Protein AF-A0AAV0LC47-F1 (afdb_monomer_lite)

InterPro domains:
  IPR018289 MULE transposase domain [PF10551] (12-78)

Secondary structure (DSSP, 8-state):
-HHHHHHHTTEEEEEEETTSSTT---EEEEEEE-TTS-EEEEEEEE-S---HHHHHHHHHHHHHHTTTPPPSEEEE--

Foldseek 3Di:
DLVCCVQWVQEWEWEWDFPPDPLRWIKIWIWTADPVRDIDTLDIDTFPDDDPVRVVVVVVVSCVVNVNDHHNYYHYPD

Structure (mmCIF, N/CA/C/O backbone):
data_AF-A0AAV0LC47-F1
#
_entry.id   AF-A0AAV0LC47-F1
#
loop_
_atom_site.group_PDB
_atom_site.id
_atom_site.type_symbol
_atom_site.label_atom_id
_atom_site.label_alt_id
_atom_site.label_comp_id
_atom_site.label_asym_id
_atom_site.label_entity_id
_atom_site.label_seq_id
_atom_site.pdbx_PDB_ins_code
_atom_site.Cartn_x
_atom_site.Cartn_y
_atom_site.Cartn_z
_atom_site.occupancy
_atom_site.B_iso_or_equiv
_atom_site.auth_seq_id
_atom_site.auth_comp_id
_atom_site.auth_asym_id
_atom_site.auth_atom_id
_atom_site.pdbx_PDB_model_num
ATOM 1 N N . MET A 1 1 ? 0.590 10.710 -8.384 1.00 76.44 1 MET A N 1
ATOM 2 C CA . MET A 1 1 ? 0.011 9.421 -7.938 1.00 76.44 1 MET A CA 1
ATOM 3 C C . MET A 1 1 ? 0.000 8.379 -9.049 1.00 76.44 1 MET A C 1
ATOM 5 O O . MET A 1 1 ? 0.889 7.548 -9.035 1.00 76.44 1 MET A O 1
ATOM 9 N N . ARG A 1 2 ? -0.910 8.411 -10.040 1.00 87.81 2 ARG A N 1
ATOM 10 C CA . ARG A 1 2 ? -0.959 7.354 -11.080 1.00 87.81 2 ARG A CA 1
ATOM 11 C C . ARG A 1 2 ? 0.249 7.343 -12.028 1.00 87.81 2 ARG A C 1
ATOM 13 O O . ARG A 1 2 ? 0.722 6.273 -12.384 1.00 87.81 2 ARG A O 1
ATOM 20 N N . ILE A 1 3 ? 0.748 8.517 -12.425 1.00 91.88 3 ILE A N 1
ATOM 21 C CA . ILE A 1 3 ? 1.957 8.627 -13.263 1.00 91.88 3 ILE A CA 1
ATOM 22 C C . ILE A 1 3 ? 3.182 8.140 -12.482 1.00 91.88 3 ILE A C 1
ATOM 24 O O . ILE A 1 3 ? 3.936 7.322 -12.989 1.00 91.88 3 ILE A O 1
ATOM 28 N N . ASP A 1 4 ? 3.338 8.570 -11.230 1.00 92.19 4 ASP A N 1
ATOM 29 C CA . ASP A 1 4 ? 4.446 8.112 -10.381 1.00 92.19 4 ASP A CA 1
ATOM 30 C C . ASP A 1 4 ? 4.379 6.602 -10.141 1.00 92.19 4 ASP A C 1
ATOM 32 O O . ASP A 1 4 ? 5.391 5.921 -10.235 1.00 92.19 4 ASP A O 1
ATOM 36 N N . TYR A 1 5 ? 3.182 6.059 -9.906 1.00 93.81 5 TYR A N 1
ATOM 37 C CA . TYR A 1 5 ? 2.972 4.619 -9.779 1.00 93.81 5 TYR A CA 1
ATOM 38 C C . TYR A 1 5 ? 3.318 3.867 -11.071 1.00 93.81 5 TYR A C 1
ATOM 40 O O . TYR A 1 5 ? 3.856 2.771 -11.020 1.00 93.81 5 TYR A O 1
ATOM 48 N N . HIS A 1 6 ? 3.071 4.456 -12.241 1.00 93.44 6 HIS A N 1
ATOM 49 C CA . HIS A 1 6 ? 3.451 3.833 -13.507 1.00 93.44 6 HIS A CA 1
ATOM 50 C C . HIS A 1 6 ? 4.971 3.672 -13.663 1.00 93.44 6 HIS A C 1
ATOM 52 O O . HIS A 1 6 ? 5.410 2.699 -14.266 1.00 93.44 6 HIS A O 1
ATOM 58 N N . TYR A 1 7 ? 5.765 4.601 -13.122 1.00 92.88 7 TYR A N 1
ATOM 59 C CA . TYR A 1 7 ? 7.228 4.551 -13.214 1.00 92.88 7 TYR A CA 1
ATOM 60 C C . TYR A 1 7 ? 7.904 3.865 -12.022 1.00 92.88 7 TYR A C 1
ATOM 62 O O . TYR A 1 7 ? 8.990 3.318 -12.178 1.00 92.88 7 TYR A O 1
ATOM 70 N N . PHE A 1 8 ? 7.294 3.926 -10.836 1.00 93.25 8 PHE A N 1
ATOM 71 C CA . PHE A 1 8 ? 7.920 3.538 -9.567 1.00 93.25 8 PHE A CA 1
ATOM 72 C C . PHE A 1 8 ? 7.081 2.537 -8.752 1.00 93.25 8 PHE A C 1
ATOM 74 O O . PHE A 1 8 ? 7.421 2.226 -7.615 1.00 93.25 8 PHE A O 1
ATOM 81 N N . GLY A 1 9 ? 5.963 2.051 -9.297 1.00 92.81 9 GLY A N 1
ATOM 82 C CA . GLY A 1 9 ? 5.004 1.181 -8.608 1.00 92.81 9 GLY A CA 1
ATOM 83 C C . GLY A 1 9 ? 5.354 -0.306 -8.605 1.00 92.81 9 GLY A C 1
ATOM 84 O O . GLY A 1 9 ? 4.540 -1.103 -8.142 1.00 92.81 9 GLY A O 1
ATOM 85 N N . ASP A 1 10 ? 6.533 -0.691 -9.101 1.00 92.75 10 ASP A N 1
ATOM 86 C CA . ASP A 1 10 ? 6.993 -2.085 -9.112 1.00 92.75 10 ASP A CA 1
ATOM 87 C C . ASP A 1 10 ? 7.122 -2.649 -7.693 1.00 92.75 10 ASP A C 1
ATOM 89 O O . ASP A 1 10 ? 6.723 -3.782 -7.425 1.00 92.75 10 ASP A O 1
ATOM 93 N N . SER A 1 11 ? 7.637 -1.837 -6.771 1.00 92.62 11 SER A N 1
ATOM 94 C CA . SER A 1 11 ? 7.791 -2.183 -5.364 1.00 92.62 11 SER A CA 1
ATOM 95 C C . SER A 1 11 ? 7.109 -1.134 -4.505 1.00 92.62 11 SER A C 1
ATOM 97 O O . SER A 1 11 ? 7.531 0.024 -4.484 1.00 92.62 11 SER A O 1
ATOM 99 N N . ILE A 1 12 ? 6.088 -1.551 -3.761 1.00 95.38 12 ILE A N 1
ATOM 100 C CA . ILE A 1 12 ? 5.350 -0.664 -2.863 1.00 95.38 12 ILE A CA 1
ATOM 101 C C . ILE A 1 12 ? 5.348 -1.200 -1.436 1.00 95.38 12 ILE A C 1
ATOM 103 O O . ILE A 1 12 ? 5.369 -2.407 -1.214 1.00 95.38 12 ILE A O 1
ATOM 107 N N . SER A 1 13 ? 5.284 -0.295 -0.472 1.00 95.44 13 SER A N 1
ATOM 108 C CA . SER A 1 13 ? 5.001 -0.599 0.923 1.00 95.44 13 SER A CA 1
ATOM 109 C C . SER A 1 13 ? 3.592 -0.138 1.267 1.00 95.44 13 SER A C 1
ATOM 111 O O . SER A 1 13 ? 3.151 0.939 0.853 1.00 95.44 13 SER A O 1
ATOM 113 N N . PHE A 1 14 ? 2.897 -0.972 2.021 1.00 94.88 14 PHE A N 1
ATOM 114 C CA . PHE A 1 14 ? 1.580 -0.727 2.562 1.00 94.88 14 PHE A CA 1
ATOM 115 C C . PHE A 1 14 ? 1.660 -0.747 4.084 1.00 94.88 14 PHE A C 1
ATOM 117 O O . PHE A 1 14 ? 2.181 -1.701 4.658 1.00 94.88 14 PHE A O 1
ATOM 124 N N . ASP A 1 15 ? 1.136 0.299 4.707 1.00 92.81 15 ASP A N 1
ATOM 125 C CA . ASP A 1 15 ? 1.080 0.432 6.160 1.00 92.81 15 ASP A CA 1
ATOM 126 C C . ASP A 1 15 ? -0.244 1.083 6.576 1.00 92.81 15 ASP A C 1
ATOM 128 O O . ASP A 1 15 ? -0.799 1.930 5.859 1.00 92.81 15 ASP A O 1
ATOM 132 N N . THR A 1 16 ? -0.742 0.691 7.746 1.00 92.00 16 THR A N 1
ATOM 133 C CA . THR A 1 16 ? -1.905 1.295 8.392 1.00 92.00 16 THR A CA 1
ATOM 134 C C . THR A 1 16 ? -1.503 1.948 9.698 1.00 92.00 16 THR A C 1
ATOM 136 O O . THR A 1 16 ? -1.118 1.291 10.661 1.00 92.00 16 THR A O 1
ATOM 139 N N . THR A 1 17 ? -1.700 3.260 9.778 1.00 86.69 17 THR A N 1
ATOM 140 C CA . THR A 1 17 ? -1.455 4.009 11.011 1.00 86.69 17 THR A CA 1
ATOM 141 C C . THR A 1 17 ? -2.767 4.274 11.747 1.00 86.69 17 THR A C 1
ATOM 143 O O . THR A 1 17 ? -3.682 4.932 11.237 1.00 86.69 17 THR A O 1
ATOM 146 N N . TYR A 1 18 ? -2.872 3.761 12.974 1.00 74.19 18 TYR A N 1
ATOM 147 C CA . TYR A 1 18 ? -4.019 3.988 13.855 1.00 74.19 18 TYR A CA 1
ATOM 148 C C . TYR A 1 18 ? -3.914 5.354 14.564 1.00 74.19 18 TYR A C 1
ATOM 150 O O . TYR A 1 18 ? -2.823 5.856 14.832 1.00 74.19 18 TYR A O 1
ATOM 158 N N . ARG A 1 19 ? -5.058 5.945 14.946 1.00 72.25 19 ARG A N 1
ATOM 159 C CA . ARG A 1 19 ? -5.163 7.225 15.699 1.00 72.25 19 ARG A CA 1
ATOM 160 C C . ARG A 1 19 ? -4.728 8.493 14.954 1.00 72.25 19 ARG A C 1
ATOM 162 O O . ARG A 1 19 ? -4.339 9.473 15.586 1.00 72.25 19 ARG A O 1
ATOM 169 N N . THR A 1 20 ? -4.848 8.528 13.634 1.00 67.38 20 THR A N 1
ATOM 170 C CA . THR A 1 20 ? -4.534 9.734 12.844 1.00 67.38 20 THR A CA 1
ATOM 171 C C . THR A 1 20 ? -5.635 10.804 12.886 1.00 67.38 20 THR A C 1
ATOM 173 O O . THR A 1 20 ? -5.399 11.943 12.485 1.00 67.38 20 THR A O 1
ATOM 176 N N . ASN A 1 21 ? -6.830 10.489 13.403 1.00 70.44 21 ASN A N 1
ATOM 177 C CA . ASN A 1 21 ? -7.939 11.437 13.541 1.00 70.44 21 ASN A CA 1
ATOM 178 C C . ASN A 1 21 ? -8.677 11.321 14.893 1.00 70.44 21 ASN A C 1
ATOM 180 O O . ASN A 1 21 ? -8.453 10.390 15.666 1.00 70.44 21 ASN A O 1
ATOM 184 N N . LYS A 1 22 ? -9.575 12.283 15.175 1.00 75.62 22 LYS A N 1
ATOM 185 C CA . LYS A 1 22 ? -10.394 12.332 16.410 1.00 75.62 22 LYS A CA 1
ATOM 186 C C . LYS A 1 22 ? -11.271 11.093 16.611 1.00 75.62 22 LYS A C 1
ATOM 188 O O . LYS A 1 22 ? -11.602 10.761 17.743 1.00 75.62 22 LYS A O 1
ATOM 193 N N . GLU A 1 23 ? -11.596 10.419 15.515 1.00 77.31 23 GLU A N 1
ATOM 194 C CA . GLU A 1 23 ? -12.444 9.229 15.462 1.00 77.31 23 GLU A CA 1
ATOM 195 C C . GLU A 1 23 ? -11.636 7.925 15.560 1.00 77.31 23 GLU A C 1
ATOM 197 O O . GLU A 1 23 ? -12.194 6.845 15.388 1.00 77.31 23 GLU A O 1
ATOM 202 N N . TYR A 1 24 ? -10.323 8.023 15.808 1.00 81.00 24 TYR A N 1
ATOM 203 C CA . TYR A 1 24 ? -9.391 6.901 15.906 1.00 81.00 24 TYR A CA 1
ATOM 204 C C . TYR A 1 24 ? -9.456 5.933 14.719 1.00 81.00 24 TYR A C 1
ATOM 206 O O . TYR A 1 24 ? -9.309 4.730 14.884 1.00 81.00 24 TYR A O 1
ATOM 214 N N . ARG A 1 25 ? -9.672 6.448 13.507 1.00 88.38 25 ARG A N 1
ATOM 215 C CA . ARG A 1 25 ? -9.755 5.614 12.305 1.00 88.38 25 ARG A CA 1
ATOM 216 C C . ARG A 1 25 ? -8.371 5.256 11.755 1.00 88.38 25 ARG A C 1
ATOM 218 O O . ARG A 1 25 ? -7.478 6.107 11.820 1.00 88.38 25 ARG A O 1
ATOM 225 N N . PRO A 1 26 ? -8.196 4.048 11.190 1.00 90.81 26 PRO A N 1
ATOM 226 C CA . PRO A 1 26 ? -6.980 3.689 10.473 1.00 90.81 26 PRO A CA 1
ATOM 227 C C . PRO A 1 26 ? -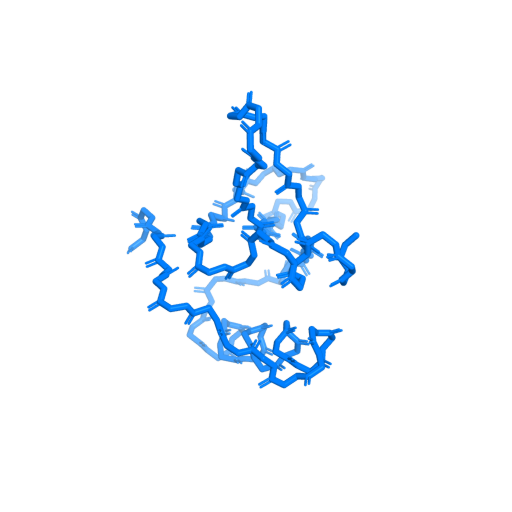6.804 4.537 9.213 1.00 90.81 26 PRO A C 1
ATOM 229 O O . PRO A 1 26 ? -7.743 4.713 8.429 1.00 90.81 26 PRO A O 1
ATOM 232 N N . LEU A 1 27 ? -5.589 5.037 8.998 1.00 93.12 27 LEU A N 1
ATOM 233 C CA . LEU A 1 27 ? -5.171 5.621 7.729 1.00 93.12 27 LEU A CA 1
ATOM 234 C C . LEU A 1 27 ? -4.223 4.650 7.032 1.00 93.12 27 LEU A C 1
ATOM 236 O O . LEU A 1 27 ? -3.105 4.431 7.494 1.00 93.12 27 LEU A O 1
ATOM 240 N N . ALA A 1 28 ? -4.679 4.104 5.912 1.00 94.38 28 ALA A N 1
ATOM 241 C CA . ALA A 1 28 ? -3.898 3.241 5.048 1.00 94.38 28 ALA A CA 1
ATOM 242 C C . ALA A 1 28 ? -3.096 4.069 4.039 1.00 94.38 28 ALA A C 1
ATOM 244 O O . ALA A 1 28 ? -3.653 4.939 3.360 1.00 94.38 28 ALA A O 1
ATOM 245 N N . LEU A 1 29 ? -1.803 3.782 3.920 1.00 95.25 29 LEU A N 1
ATOM 246 C CA . LEU A 1 29 ? -0.880 4.460 3.017 1.00 95.25 29 LEU A CA 1
ATOM 247 C C . LEU A 1 29 ? -0.227 3.458 2.069 1.00 95.25 29 LEU A C 1
ATOM 249 O O . LEU A 1 29 ? 0.303 2.436 2.490 1.00 95.25 29 LEU A O 1
ATOM 253 N N . PHE A 1 30 ? -0.224 3.799 0.782 1.00 95.44 30 PHE A N 1
ATOM 254 C CA . PHE A 1 30 ? 0.538 3.102 -0.248 1.00 95.44 30 PHE A CA 1
ATOM 255 C C . PHE A 1 30 ? 1.702 3.988 -0.656 1.00 95.44 30 PHE A C 1
ATOM 257 O O . PHE A 1 30 ? 1.498 5.062 -1.235 1.00 95.44 30 PHE A O 1
ATOM 264 N N . VAL A 1 31 ? 2.918 3.545 -0.364 1.00 95.50 31 VAL A N 1
ATOM 265 C CA . VAL A 1 31 ? 4.141 4.312 -0.602 1.00 95.50 31 VAL A CA 1
ATOM 266 C C . VAL A 1 31 ? 5.152 3.499 -1.397 1.00 95.50 31 VAL A C 1
ATOM 268 O O . VAL A 1 31 ? 5.094 2.278 -1.438 1.00 95.50 31 VAL A O 1
ATOM 271 N N . GLY A 1 32 ? 6.096 4.172 -2.032 1.00 94.44 32 GLY A N 1
ATOM 272 C CA . GLY A 1 32 ? 7.281 3.547 -2.609 1.00 94.44 32 GLY A CA 1
ATOM 273 C C . GLY A 1 32 ? 8.414 4.548 -2.705 1.00 94.44 32 GLY A C 1
ATOM 274 O O . GLY A 1 32 ? 8.381 5.600 -2.062 1.00 94.44 32 GLY A O 1
ATOM 275 N N . PHE A 1 33 ? 9.409 4.233 -3.526 1.00 93.25 33 PHE A N 1
ATOM 276 C CA . PHE A 1 33 ? 10.590 5.067 -3.707 1.00 93.25 33 PHE A CA 1
ATOM 277 C C . PHE A 1 33 ? 10.751 5.454 -5.169 1.00 93.25 33 PHE A C 1
ATOM 279 O O . PHE A 1 33 ? 10.569 4.628 -6.057 1.00 93.25 33 PHE A O 1
ATOM 286 N N . ASN A 1 34 ? 11.122 6.706 -5.418 1.00 91.12 34 ASN A N 1
ATOM 287 C CA . ASN A 1 34 ? 11.567 7.119 -6.745 1.00 91.12 34 ASN A CA 1
ATOM 288 C C . ASN A 1 34 ? 13.062 6.792 -6.953 1.00 91.12 34 ASN A C 1
ATOM 290 O O . ASN A 1 34 ? 13.766 6.374 -6.031 1.00 91.12 34 ASN A O 1
ATOM 294 N N . ASN A 1 35 ? 13.582 7.070 -8.152 1.00 88.94 35 ASN A N 1
ATOM 295 C CA . ASN A 1 35 ? 14.997 6.851 -8.502 1.00 88.94 35 ASN A CA 1
ATOM 296 C C . ASN A 1 35 ? 16.003 7.681 -7.676 1.00 88.94 35 ASN A C 1
ATOM 298 O O . ASN A 1 35 ? 17.207 7.468 -7.780 1.00 88.94 35 ASN A O 1
ATOM 302 N N . HIS A 1 36 ? 15.529 8.625 -6.863 1.00 92.56 36 HIS A N 1
ATOM 303 C CA . HIS A 1 36 ? 16.337 9.414 -5.932 1.00 92.56 36 HIS A CA 1
ATOM 304 C C . HIS A 1 36 ? 16.222 8.914 -4.484 1.00 92.56 36 HIS A C 1
ATOM 306 O O . HIS A 1 36 ? 16.633 9.616 -3.562 1.00 92.56 36 HIS A O 1
ATOM 312 N N . HIS A 1 37 ? 15.649 7.722 -4.278 1.00 87.31 37 HIS A N 1
ATOM 313 C CA . HIS A 1 37 ? 15.385 7.117 -2.968 1.00 87.31 37 HIS A CA 1
ATOM 314 C C . HIS A 1 37 ? 14.475 7.975 -2.075 1.00 87.31 37 HIS A C 1
ATOM 316 O O . HIS A 1 37 ? 14.504 7.872 -0.849 1.00 87.31 37 HIS A O 1
ATOM 322 N N . GLN A 1 38 ? 13.656 8.836 -2.679 1.00 91.94 38 GLN A N 1
ATOM 323 C CA . GLN A 1 38 ? 12.697 9.654 -1.950 1.00 91.94 38 GLN A CA 1
ATOM 324 C C . GLN A 1 38 ? 11.370 8.918 -1.845 1.00 91.94 38 GLN A C 1
ATOM 326 O O . GLN A 1 38 ? 10.892 8.323 -2.817 1.00 91.94 38 GLN A O 1
ATOM 331 N N . LEU A 1 39 ? 10.762 9.002 -0.665 1.00 92.19 39 LEU A N 1
ATOM 332 C CA . LEU A 1 39 ? 9.453 8.428 -0.414 1.00 92.19 39 LEU A CA 1
ATOM 333 C C . LEU A 1 39 ? 8.397 9.119 -1.282 1.00 92.19 39 LEU A C 1
ATOM 335 O O . LEU A 1 39 ? 8.285 10.343 -1.303 1.00 92.19 39 LEU A O 1
ATOM 339 N N . THR A 1 40 ? 7.618 8.313 -1.993 1.00 93.69 40 THR A N 1
ATOM 340 C CA . THR A 1 40 ? 6.544 8.757 -2.878 1.00 93.69 40 THR A CA 1
ATOM 341 C C . THR A 1 40 ? 5.246 8.104 -2.435 1.00 93.69 40 THR A C 1
ATOM 343 O O . THR A 1 40 ? 5.161 6.883 -2.353 1.00 93.69 40 THR A O 1
ATOM 346 N N . VAL A 1 41 ? 4.224 8.912 -2.149 1.00 94.19 41 VAL A N 1
ATOM 347 C CA . VAL A 1 41 ? 2.890 8.413 -1.793 1.00 94.19 41 VAL A CA 1
ATOM 348 C C . VAL A 1 41 ? 2.093 8.169 -3.072 1.00 94.19 41 VAL A C 1
ATOM 350 O O . VAL A 1 41 ? 1.821 9.098 -3.837 1.00 94.19 41 VAL A O 1
ATOM 353 N N . PHE A 1 42 ? 1.696 6.920 -3.302 1.00 94.56 42 PHE A N 1
ATOM 354 C CA . PHE A 1 42 ? 0.872 6.534 -4.444 1.00 94.56 42 PHE A CA 1
ATOM 355 C C . PHE A 1 42 ? -0.616 6.662 -4.147 1.00 94.56 42 PHE A C 1
ATOM 357 O O . PHE A 1 42 ? -1.365 7.098 -5.017 1.00 94.56 42 PHE A O 1
ATOM 364 N N . ALA A 1 43 ? -1.044 6.313 -2.935 1.00 95.06 43 ALA A N 1
ATOM 365 C CA . ALA A 1 43 ? -2.428 6.449 -2.499 1.00 95.06 43 ALA A CA 1
ATOM 366 C C . ALA A 1 43 ? -2.526 6.534 -0.972 1.00 95.06 43 ALA A C 1
ATOM 368 O O . ALA A 1 43 ? -1.631 6.097 -0.251 1.00 95.06 43 ALA A O 1
ATOM 369 N N . ALA A 1 44 ? -3.643 7.075 -0.496 1.00 94.06 44 ALA A N 1
ATOM 370 C CA . ALA A 1 44 ? -4.019 7.088 0.909 1.00 94.06 44 ALA A CA 1
ATOM 371 C C . ALA A 1 44 ? -5.523 6.825 1.024 1.00 94.06 44 ALA A C 1
ATOM 373 O O . ALA A 1 44 ? -6.296 7.322 0.201 1.00 94.06 44 ALA A O 1
ATOM 374 N N . ALA A 1 45 ? -5.939 6.070 2.036 1.00 93.81 45 ALA A N 1
ATOM 375 C CA . ALA A 1 45 ? -7.344 5.783 2.291 1.00 93.81 45 ALA A CA 1
ATOM 376 C C 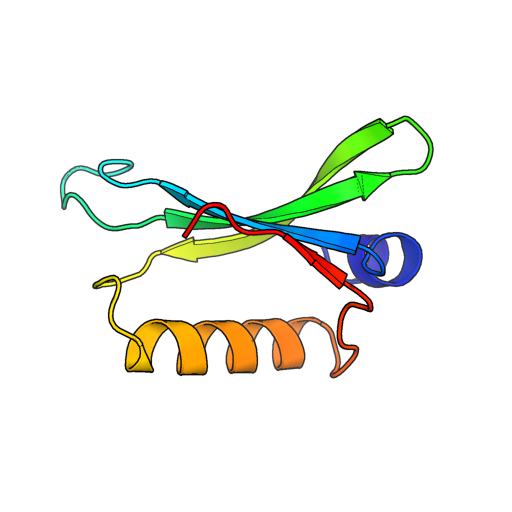. ALA A 1 45 ? -7.640 5.790 3.788 1.00 93.81 45 ALA A C 1
ATOM 378 O O . ALA A 1 45 ? -6.928 5.178 4.579 1.00 93.81 45 ALA A O 1
ATOM 379 N N . LEU A 1 46 ? -8.717 6.472 4.171 1.00 93.31 46 LEU A N 1
ATOM 380 C CA . LEU A 1 46 ? -9.229 6.417 5.533 1.00 93.31 46 LEU A CA 1
ATOM 381 C C . LEU A 1 46 ? -10.191 5.235 5.648 1.00 93.31 46 LEU A C 1
ATOM 383 O O . LEU A 1 46 ? -11.177 5.177 4.912 1.00 93.31 46 LEU A O 1
ATOM 387 N N . LEU A 1 47 ? -9.906 4.309 6.557 1.00 92.44 47 LEU A N 1
ATOM 388 C CA . LEU A 1 47 ? -10.693 3.094 6.743 1.00 92.44 47 LEU A CA 1
ATOM 389 C C . LEU A 1 47 ? -11.620 3.218 7.948 1.00 92.44 47 LEU A C 1
ATOM 391 O O . LEU A 1 47 ? -11.390 4.009 8.860 1.00 92.44 47 LEU A O 1
ATOM 395 N N . TYR A 1 48 ? -12.692 2.430 7.960 1.00 89.19 48 TYR A N 1
ATOM 396 C CA . TYR A 1 48 ? -13.554 2.338 9.136 1.00 89.19 48 TYR A CA 1
ATOM 397 C C . TYR A 1 48 ? -12.945 1.411 10.197 1.00 89.19 48 TYR A C 1
ATOM 399 O O . TYR A 1 48 ? -12.935 1.759 11.380 1.00 89.19 48 TYR A O 1
ATOM 407 N N . ASP A 1 49 ? -12.425 0.267 9.756 1.00 89.69 49 ASP A N 1
ATOM 408 C CA . ASP A 1 49 ? -11.805 -0.789 10.553 1.00 89.69 49 ASP A CA 1
ATOM 409 C C . ASP A 1 49 ? -10.662 -1.465 9.772 1.00 89.69 49 ASP A C 1
ATOM 411 O O . ASP A 1 49 ? -10.448 -1.176 8.596 1.00 89.69 49 ASP A O 1
ATOM 415 N N . GLU A 1 50 ? -9.931 -2.357 10.441 1.00 90.25 50 GLU A N 1
ATOM 416 C CA . GLU A 1 50 ? -8.838 -3.163 9.869 1.00 90.25 50 GLU A CA 1
ATOM 417 C C . GLU A 1 50 ? -9.286 -4.620 9.673 1.00 90.25 50 GLU A C 1
ATOM 419 O O . GLU A 1 50 ? -8.604 -5.568 10.061 1.00 90.25 50 GLU A O 1
ATOM 424 N N . THR A 1 51 ? -10.491 -4.825 9.133 1.00 92.81 51 THR A N 1
ATOM 425 C CA . THR A 1 51 ? -10.969 -6.173 8.797 1.00 92.81 51 THR A CA 1
ATOM 426 C C . THR A 1 51 ? -10.453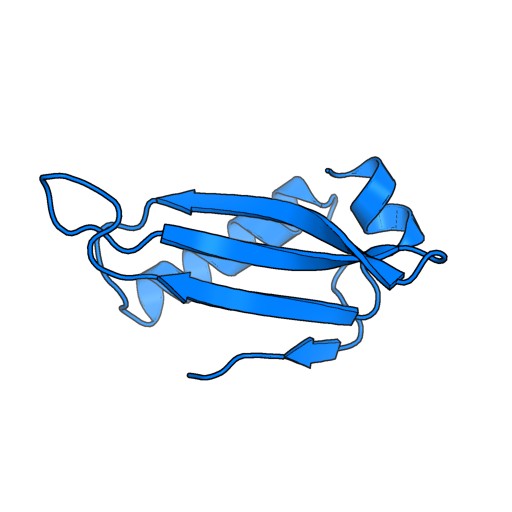 -6.616 7.427 1.00 92.81 51 THR A C 1
ATOM 428 O O . THR A 1 51 ? -10.211 -5.802 6.535 1.00 92.81 51 THR A O 1
ATOM 431 N N . THR A 1 52 ? -10.352 -7.932 7.214 1.00 94.00 52 THR A N 1
ATOM 432 C CA . THR A 1 52 ? -9.958 -8.505 5.915 1.00 94.00 52 THR A CA 1
ATOM 433 C C . THR A 1 52 ? -10.843 -8.003 4.772 1.00 94.00 52 THR A C 1
ATOM 435 O O . THR A 1 52 ? -10.324 -7.639 3.724 1.00 94.00 52 THR A O 1
ATOM 438 N N . ALA A 1 53 ? -12.159 -7.899 4.987 1.00 96.19 53 ALA A N 1
ATOM 439 C CA . ALA A 1 53 ? -13.094 -7.405 3.974 1.00 96.19 53 ALA A CA 1
ATOM 440 C C . ALA A 1 53 ? -12.816 -5.941 3.584 1.00 96.19 53 ALA A C 1
ATOM 442 O O . ALA A 1 53 ? -12.877 -5.587 2.404 1.00 96.19 53 ALA A O 1
ATOM 443 N N . THR A 1 54 ? -12.467 -5.095 4.559 1.00 95.56 54 THR A N 1
ATOM 444 C CA . THR A 1 54 ? -12.080 -3.702 4.304 1.00 95.56 54 THR A CA 1
ATOM 445 C C . THR A 1 54 ? -10.787 -3.623 3.490 1.00 95.56 54 THR A C 1
ATOM 447 O O . THR A 1 54 ? -10.706 -2.821 2.557 1.00 95.56 54 THR A O 1
ATOM 450 N N . PHE A 1 55 ? -9.801 -4.480 3.774 1.00 94.50 55 PHE A N 1
ATOM 451 C CA . PHE A 1 55 ? -8.556 -4.527 3.003 1.00 94.50 55 PHE A CA 1
ATOM 452 C C . PHE A 1 55 ? -8.731 -5.090 1.591 1.00 94.50 55 PHE A C 1
ATOM 454 O O . PHE A 1 55 ? -8.189 -4.522 0.646 1.00 94.50 55 PHE A O 1
ATOM 461 N N . GLU A 1 56 ? -9.523 -6.148 1.409 1.00 96.06 56 GLU A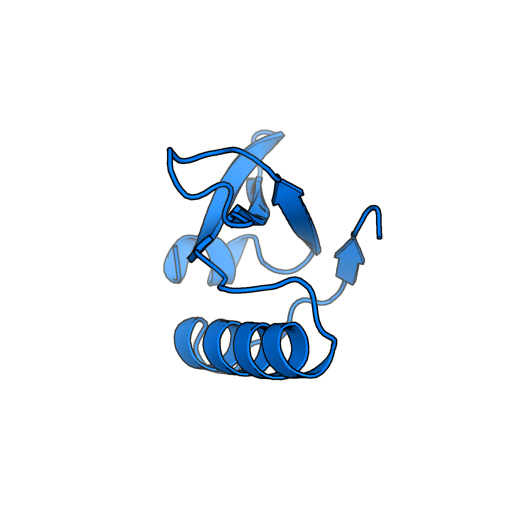 N 1
ATOM 462 C CA . GLU A 1 56 ? -9.855 -6.673 0.078 1.00 96.06 56 GLU A CA 1
ATOM 463 C C . GLU A 1 56 ? -10.492 -5.592 -0.798 1.00 96.06 56 GLU A C 1
ATOM 465 O O . GLU A 1 56 ? -10.069 -5.374 -1.938 1.00 96.06 56 GLU A O 1
ATOM 470 N N . TRP A 1 57 ? -11.464 -4.861 -0.241 1.00 96.94 57 TRP A N 1
ATOM 471 C CA . TRP A 1 57 ? -12.072 -3.720 -0.918 1.00 96.94 57 TRP A CA 1
ATOM 472 C C . TRP A 1 57 ? -11.037 -2.635 -1.231 1.00 96.94 57 TRP A C 1
ATOM 474 O O . TRP A 1 57 ? -10.982 -2.145 -2.360 1.00 96.94 57 TRP A O 1
ATOM 484 N N . LEU A 1 58 ? -10.189 -2.280 -0.263 1.00 96.75 58 LEU A N 1
ATOM 485 C CA . LEU A 1 58 ? -9.168 -1.251 -0.432 1.00 96.75 58 LEU A CA 1
ATOM 486 C C . LEU A 1 58 ? -8.188 -1.591 -1.560 1.00 96.75 58 LEU A C 1
ATOM 488 O O . LEU A 1 58 ? -7.911 -0.736 -2.401 1.00 96.75 58 LEU A O 1
ATOM 492 N N . PHE A 1 59 ? -7.670 -2.820 -1.598 1.00 95.62 59 PHE A N 1
ATOM 493 C CA . PHE A 1 59 ? -6.719 -3.251 -2.623 1.00 95.62 59 PHE A CA 1
ATOM 494 C C . PHE A 1 59 ? -7.357 -3.317 -4.012 1.00 95.62 59 PHE A C 1
ATOM 496 O O . PHE A 1 59 ? -6.723 -2.928 -4.996 1.00 95.62 59 PHE A O 1
ATOM 503 N N . ASP A 1 60 ? -8.622 -3.733 -4.108 1.00 96.75 60 ASP A N 1
ATOM 504 C CA . ASP A 1 60 ? -9.380 -3.677 -5.360 1.00 96.75 60 ASP A CA 1
ATOM 505 C C . ASP A 1 60 ? -9.564 -2.228 -5.849 1.00 96.75 60 ASP A C 1
ATOM 507 O O . ASP A 1 60 ? -9.321 -1.929 -7.023 1.00 96.75 60 ASP A O 1
ATOM 511 N N . GLN A 1 61 ? -9.912 -1.296 -4.953 1.00 96.56 61 GLN A N 1
ATOM 512 C CA . GLN A 1 61 ? -10.015 0.125 -5.302 1.00 96.56 61 GLN A CA 1
ATOM 513 C C . GLN A 1 61 ? -8.666 0.724 -5.696 1.00 96.56 61 GLN A C 1
ATOM 515 O O . GLN A 1 61 ? -8.585 1.446 -6.691 1.00 96.56 61 GLN A O 1
ATOM 520 N N . PHE A 1 62 ? -7.599 0.404 -4.963 1.00 95.75 62 PHE A N 1
ATOM 521 C CA . PHE A 1 62 ? -6.244 0.827 -5.298 1.00 95.75 62 PHE A CA 1
ATOM 522 C C . PHE A 1 62 ? -5.870 0.382 -6.716 1.00 95.75 62 PHE A C 1
ATOM 524 O O . PHE A 1 62 ? -5.478 1.210 -7.541 1.00 95.75 62 PHE A O 1
ATOM 531 N N . LEU A 1 63 ? -6.082 -0.896 -7.040 1.00 95.12 63 LEU A N 1
ATOM 532 C CA . LEU A 1 63 ? -5.779 -1.450 -8.356 1.00 95.12 63 LEU A CA 1
ATOM 533 C C . LEU A 1 63 ? -6.579 -0.760 -9.470 1.00 95.12 63 LEU A C 1
ATOM 535 O O . LEU A 1 63 ? -6.021 -0.408 -10.512 1.00 95.12 63 LEU A O 1
ATOM 539 N N . LYS A 1 64 ? -7.875 -0.510 -9.249 1.00 95.56 64 LYS A N 1
ATOM 540 C CA . LYS A 1 64 ? -8.731 0.230 -10.192 1.00 95.56 64 LYS A CA 1
ATOM 541 C C . LYS A 1 64 ? -8.218 1.652 -10.425 1.00 95.56 64 LYS A C 1
ATOM 543 O O . LYS A 1 64 ? -8.077 2.069 -11.576 1.00 95.56 64 LYS A O 1
ATOM 548 N N . CYS A 1 65 ? -7.869 2.368 -9.358 1.00 93.69 65 CYS A N 1
ATOM 549 C CA . CYS A 1 65 ? -7.314 3.721 -9.427 1.00 93.69 65 CYS A CA 1
ATOM 550 C C . CYS A 1 65 ? -5.965 3.770 -10.163 1.00 93.69 65 CYS A 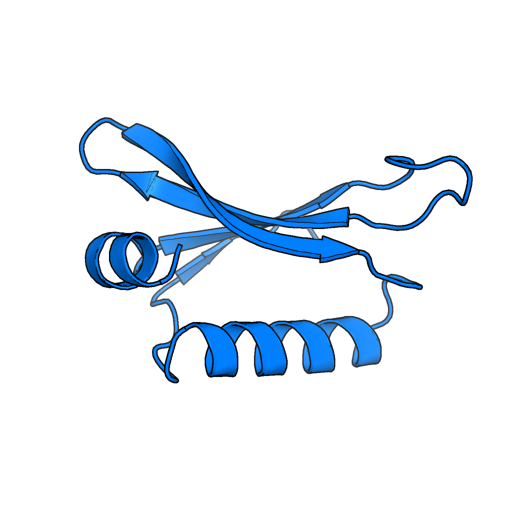C 1
ATOM 552 O O . CYS A 1 65 ? -5.701 4.723 -10.901 1.00 93.69 65 CYS A O 1
ATOM 554 N N . MET A 1 66 ? -5.144 2.724 -10.027 1.00 94.38 66 MET A N 1
ATOM 555 C CA . MET A 1 66 ? -3.854 2.593 -10.712 1.00 94.38 66 MET A CA 1
ATOM 556 C C . MET A 1 66 ? -3.951 2.066 -12.150 1.00 94.38 66 MET A C 1
ATOM 558 O O . MET A 1 66 ? -2.940 1.883 -12.825 1.00 94.38 66 MET A O 1
ATOM 562 N N . GLY A 1 67 ? -5.166 1.891 -12.677 1.00 92.94 67 GLY A N 1
ATOM 563 C CA . GLY A 1 67 ? -5.383 1.458 -14.056 1.00 92.94 67 GLY A CA 1
ATOM 564 C C . GLY A 1 67 ? -5.202 -0.042 -14.272 1.00 92.94 67 GLY A C 1
ATOM 565 O O . GLY A 1 67 ? -4.882 -0.452 -15.382 1.00 92.94 67 GLY A O 1
ATOM 566 N N . GLY A 1 68 ? -5.391 -0.853 -13.230 1.00 93.44 68 GLY A N 1
ATOM 567 C CA . GLY A 1 68 ? -5.318 -2.313 -13.305 1.00 93.44 68 GLY A CA 1
ATOM 568 C C . GLY A 1 68 ? -3.900 -2.884 -13.266 1.00 93.44 68 GLY A C 1
ATOM 569 O O . GLY A 1 68 ? -3.738 -4.102 -13.339 1.00 93.44 68 GLY A O 1
ATOM 570 N N . VAL A 1 69 ? -2.881 -2.031 -13.138 1.00 92.31 69 VAL A N 1
ATOM 571 C CA . VAL A 1 69 ? -1.482 -2.449 -13.009 1.00 92.31 69 VAL A CA 1
ATOM 572 C C . VAL A 1 69 ? -1.222 -2.849 -11.561 1.00 92.31 69 VAL A C 1
ATOM 574 O O . VAL A 1 69 ? -1.462 -2.059 -10.651 1.00 92.31 69 VAL A O 1
ATOM 577 N N . ARG A 1 70 ? -0.774 -4.090 -11.353 1.00 93.44 70 ARG A N 1
ATOM 578 C CA . ARG A 1 70 ? -0.416 -4.621 -10.031 1.00 93.44 70 ARG A CA 1
ATOM 579 C C . ARG A 1 70 ? 1.069 -4.365 -9.757 1.00 93.44 70 ARG A C 1
ATOM 581 O O . ARG A 1 70 ? 1.851 -4.461 -10.704 1.00 93.44 70 ARG A O 1
ATOM 588 N N . PRO A 1 71 ? 1.464 -4.116 -8.496 1.00 94.31 71 PRO A N 1
ATOM 589 C CA . PRO A 1 71 ? 2.877 -4.064 -8.139 1.00 94.31 71 PRO A CA 1
ATOM 590 C C . PRO A 1 71 ? 3.496 -5.463 -8.278 1.00 94.31 71 PRO A C 1
ATOM 592 O O . PRO A 1 71 ? 2.795 -6.469 -8.139 1.00 94.31 71 PRO A O 1
ATOM 595 N N . LEU A 1 72 ? 4.805 -5.534 -8.520 1.00 94.44 72 LEU A N 1
ATOM 596 C CA . LEU A 1 72 ? 5.548 -6.799 -8.532 1.00 94.44 72 LEU A CA 1
ATOM 597 C C . LEU A 1 72 ? 5.753 -7.331 -7.112 1.00 94.44 72 LEU A C 1
ATOM 599 O O . LEU A 1 72 ? 5.636 -8.532 -6.877 1.00 94.44 72 LEU A O 1
ATOM 603 N N . SER A 1 73 ? 6.031 -6.437 -6.164 1.00 93.69 73 SER A N 1
ATOM 604 C CA . SER A 1 73 ? 6.176 -6.771 -4.751 1.00 93.69 73 SER A CA 1
ATOM 605 C C . SER A 1 73 ? 5.479 -5.748 -3.865 1.00 93.69 73 SER A C 1
ATOM 607 O O . SER A 1 73 ? 5.566 -4.539 -4.094 1.00 93.69 73 SER A O 1
ATOM 609 N N . MET A 1 74 ? 4.821 -6.245 -2.823 1.00 93.56 74 MET A N 1
ATOM 610 C CA . MET A 1 74 ? 4.229 -5.436 -1.767 1.00 93.56 74 MET A CA 1
ATOM 611 C C . MET A 1 74 ? 4.860 -5.827 -0.433 1.00 93.56 74 MET A C 1
ATOM 613 O O . MET A 1 74 ? 4.915 -7.010 -0.101 1.00 93.56 74 MET A O 1
ATOM 617 N N . PHE A 1 75 ? 5.325 -4.833 0.314 1.00 94.19 75 PHE A N 1
ATOM 618 C CA . PHE A 1 75 ? 5.812 -4.988 1.680 1.00 94.19 75 PHE A CA 1
ATOM 619 C C . PHE A 1 75 ? 4.764 -4.459 2.648 1.00 94.19 75 PHE A C 1
ATOM 621 O O . PHE A 1 75 ? 4.160 -3.421 2.393 1.00 94.19 75 PHE A O 1
ATOM 628 N N . THR A 1 76 ? 4.564 -5.149 3.758 1.00 93.06 76 THR A N 1
ATOM 629 C CA . THR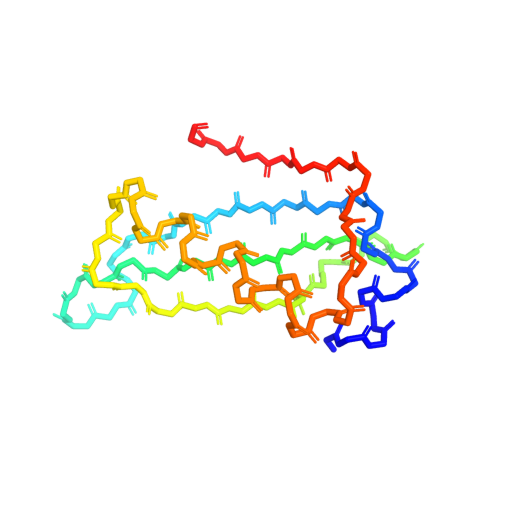 A 1 76 ? 3.692 -4.707 4.844 1.00 93.06 76 THR A CA 1
ATOM 630 C C . THR A 1 76 ? 4.259 -5.214 6.163 1.00 93.06 76 THR A C 1
ATOM 632 O O . THR A 1 76 ? 5.039 -6.170 6.175 1.00 93.06 76 THR A O 1
ATOM 635 N N . ASP A 1 77 ? 3.955 -4.508 7.243 1.00 83.94 77 ASP A N 1
ATOM 636 C CA . ASP A 1 77 ? 4.342 -4.839 8.611 1.00 83.94 77 ASP A CA 1
ATOM 637 C C . ASP A 1 77 ? 3.256 -5.621 9.376 1.00 83.94 77 ASP A C 1
ATOM 639 O O . ASP A 1 77 ? 3.530 -6.094 10.483 1.00 83.94 77 ASP A O 1
ATOM 643 N N . GLN A 1 78 ? 2.066 -5.786 8.781 1.00 67.38 78 GLN A N 1
ATOM 644 C CA . GLN A 1 78 ? 1.001 -6.683 9.249 1.00 67.38 78 GLN A CA 1
ATOM 645 C C . GLN A 1 78 ? 1.200 -8.143 8.826 1.00 67.38 78 GLN A C 1
ATOM 647 O O . GLN A 1 78 ? 1.729 -8.403 7.719 1.00 67.38 78 GLN A O 1
#

pLDDT: mean 90.94, std 6.86, range [67.38, 96.94]

Sequence (78 aa):
MRIDYHYFGDSISFDTTYRTNKEYRPLALFVGFNNHHQLTVFAAALLYDETTATFEWLFDQFLKCMGGVRPLSMFTDQ

Radius of gyration: 12.55 Å; chains: 1; bounding box: 30×21×30 Å

Organism: NCBI:txid586396